Protein AF-A0A2T1LU74-F1 (afdb_monomer)

Mean predicted aligned error: 8.93 Å

Foldseek 3Di:
DDDPPPPPPDDDDDDDDDPVVVVVLVVVCVVVVHDSVVVVVVVVVVVVVVVVVD

Nearest PDB structures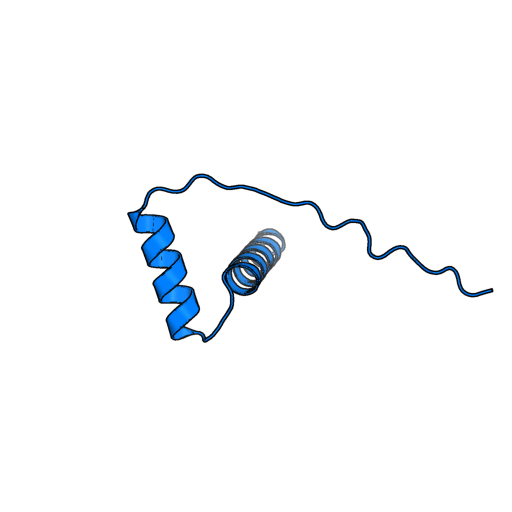 (foldseek):
  7vp2-assembly1_B  TM=6.896E-01  e=7.765E+00  Arabidopsis thaliana
  7odt-assembly1_a  TM=4.549E-01  e=9.132E+00  Homo sapiens

Radius of gyration: 15.57 Å; Cα contacts (8 Å, |Δi|>4): 9; chains: 1; bounding box: 36×36×41 Å

Solvent-accessible surface area (backbone atoms only — not comparable to full-atom values): 3579 Å² total; per-residue (Å²): 130,86,78,81,75,77,87,74,84,74,82,85,83,87,82,92,69,59,68,70,57,50,52,50,51,50,54,53,21,61,78,68,78,41,52,69,70,52,50,52,53,53,52,52,54,51,52,54,55,54,60,73,76,106

Structure (mmCIF, N/CA/C/O backbone):
data_AF-A0A2T1LU74-F1
#
_entry.id   AF-A0A2T1LU74-F1
#
loop_
_atom_site.group_PDB
_atom_site.id
_atom_site.type_symbol
_atom_site.label_atom_id
_atom_site.label_alt_id
_atom_site.label_comp_id
_atom_site.label_asym_id
_atom_site.label_entity_id
_atom_site.label_seq_id
_atom_site.pdbx_PDB_ins_code
_atom_site.Cartn_x
_atom_site.Cartn_y
_atom_site.Cartn_z
_atom_site.occupancy
_atom_site.B_iso_or_equiv
_atom_site.auth_seq_id
_atom_site.auth_comp_id
_atom_site.auth_asym_id
_atom_site.auth_atom_id
_atom_site.pdbx_PDB_model_num
ATOM 1 N N . MET A 1 1 ? 14.032 -23.793 28.451 1.00 51.31 1 MET A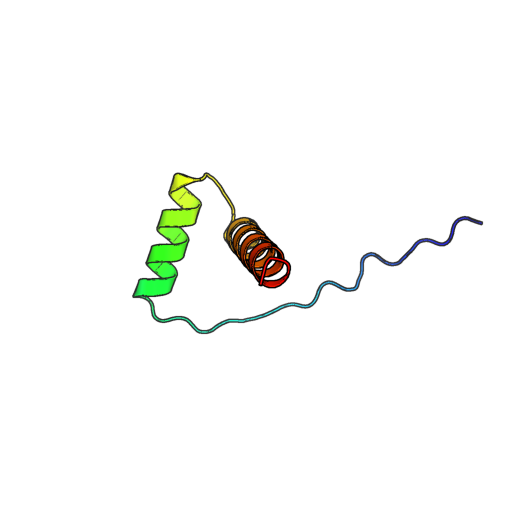 N 1
ATOM 2 C CA . MET A 1 1 ? 14.601 -23.019 27.322 1.00 51.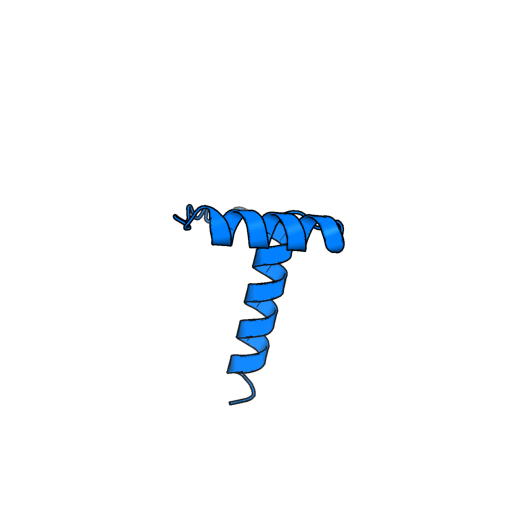31 1 MET A CA 1
ATOM 3 C C . MET A 1 1 ? 13.471 -22.269 26.628 1.00 51.31 1 MET A C 1
ATOM 5 O O . MET A 1 1 ? 12.500 -22.929 26.265 1.00 51.31 1 MET A O 1
ATOM 9 N N . PRO A 1 2 ? 13.519 -20.933 26.480 1.00 58.75 2 PRO A N 1
ATOM 10 C CA . PRO A 1 2 ? 12.462 -20.209 25.784 1.00 58.75 2 PRO A CA 1
ATOM 11 C C . PRO A 1 2 ? 12.544 -20.550 24.293 1.00 58.75 2 PRO A C 1
ATOM 13 O O . PRO A 1 2 ? 13.598 -20.422 23.669 1.00 58.75 2 PRO A O 1
ATOM 16 N N . ARG A 1 3 ? 11.445 -21.053 23.724 1.00 57.34 3 ARG A N 1
ATOM 17 C CA . ARG A 1 3 ? 11.366 -21.384 22.298 1.00 57.34 3 ARG A CA 1
ATOM 18 C C . ARG A 1 3 ? 11.440 -20.075 21.506 1.00 57.34 3 ARG A C 1
ATOM 20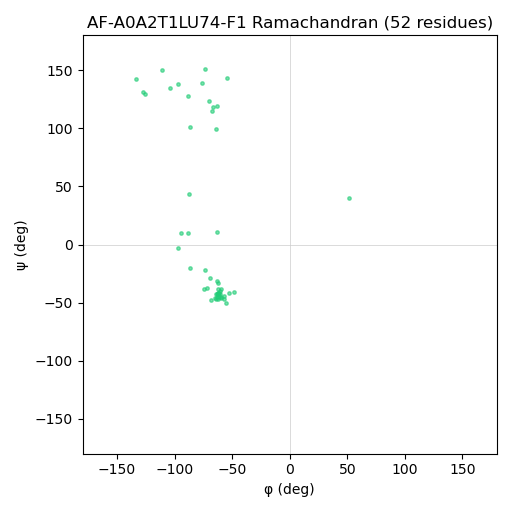 O O . ARG A 1 3 ? 10.540 -19.247 21.612 1.00 57.34 3 ARG A O 1
ATOM 27 N N . LYS A 1 4 ? 12.505 -19.878 20.720 1.00 58.38 4 LYS A N 1
ATOM 28 C CA . LYS A 1 4 ? 12.569 -18.822 19.699 1.00 58.38 4 LYS A CA 1
ATOM 29 C C . LYS A 1 4 ? 11.499 -19.132 18.652 1.00 58.38 4 LYS A C 1
ATOM 31 O O . LYS A 1 4 ? 11.703 -19.996 17.806 1.00 58.38 4 LYS A O 1
ATOM 36 N N . VAL A 1 5 ? 10.347 -18.473 18.740 1.00 62.44 5 VAL A N 1
ATOM 37 C CA . VAL A 1 5 ? 9.325 -18.525 17.690 1.00 62.44 5 VAL A CA 1
ATOM 38 C C . VAL A 1 5 ? 9.951 -17.904 16.437 1.00 62.44 5 VAL A C 1
ATOM 40 O O . VAL A 1 5 ? 10.382 -16.750 16.499 1.00 62.44 5 VAL A O 1
ATOM 43 N N . PRO A 1 6 ? 10.082 -18.632 15.318 1.00 56.09 6 PRO A N 1
ATOM 44 C CA . PRO A 1 6 ? 10.671 -18.060 14.121 1.00 56.09 6 PRO A CA 1
ATOM 45 C C . PRO A 1 6 ? 9.735 -16.970 13.588 1.00 56.09 6 PRO A C 1
ATOM 47 O O . PRO A 1 6 ? 8.613 -17.249 13.175 1.00 56.09 6 PRO A O 1
ATOM 50 N N . LEU A 1 7 ? 10.211 -15.723 13.541 1.00 59.69 7 LEU A N 1
ATOM 51 C CA . LEU A 1 7 ? 9.537 -14.578 12.904 1.00 59.69 7 LEU A CA 1
ATOM 52 C C . LEU A 1 7 ? 9.346 -14.741 11.371 1.00 59.69 7 LEU A C 1
ATOM 54 O O . LEU A 1 7 ? 8.976 -13.793 10.681 1.00 59.69 7 LEU A O 1
ATOM 58 N N . ASN A 1 8 ? 9.590 -15.931 10.815 1.00 54.16 8 ASN A N 1
ATOM 59 C CA . ASN A 1 8 ? 9.859 -16.155 9.394 1.00 54.16 8 ASN A CA 1
ATOM 60 C C . ASN A 1 8 ? 8.627 -16.381 8.501 1.00 54.16 8 ASN A C 1
ATOM 62 O O . ASN A 1 8 ? 8.794 -16.669 7.321 1.00 54.16 8 ASN A O 1
ATOM 66 N N . ASN A 1 9 ? 7.398 -16.180 8.981 1.00 73.19 9 ASN A N 1
ATOM 67 C CA . ASN A 1 9 ? 6.197 -16.290 8.134 1.00 73.19 9 ASN A CA 1
ATOM 68 C C . ASN A 1 9 ? 5.843 -14.976 7.414 1.00 73.19 9 ASN A C 1
ATOM 70 O O . ASN A 1 9 ? 4.681 -14.575 7.346 1.00 73.19 9 ASN A O 1
ATOM 74 N N . ILE A 1 10 ? 6.838 -14.280 6.857 1.00 78.06 10 ILE A N 1
ATOM 75 C CA . ILE A 1 10 ? 6.585 -13.118 5.995 1.00 78.06 10 ILE A CA 1
ATOM 76 C C . ILE A 1 10 ? 6.376 -13.617 4.564 1.00 78.06 10 ILE A C 1
ATOM 78 O O . ILE A 1 10 ? 7.335 -13.893 3.846 1.00 78.06 10 ILE A O 1
ATOM 82 N N . LYS A 1 11 ? 5.115 -13.692 4.131 1.00 82.31 11 LYS A N 1
ATOM 83 C CA . LYS A 1 11 ? 4.769 -13.918 2.721 1.00 82.31 11 LYS A CA 1
ATOM 84 C C . LYS A 1 11 ? 4.965 -12.624 1.922 1.00 82.31 11 LYS A C 1
ATOM 86 O O . LYS A 1 11 ? 4.638 -11.538 2.406 1.00 82.31 11 LYS A O 1
ATOM 91 N N . ARG A 1 12 ? 5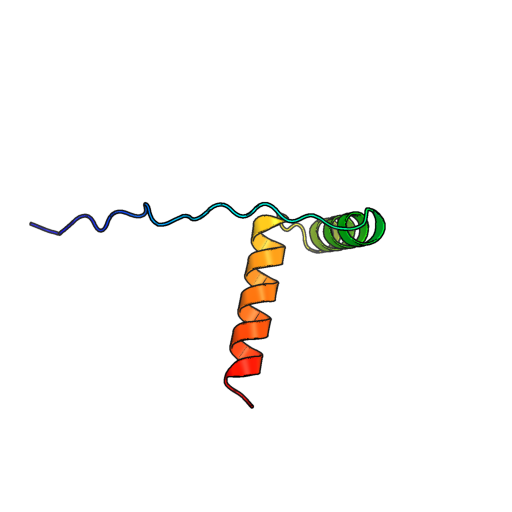.521 -12.736 0.714 1.00 86.81 12 ARG A N 1
ATOM 92 C CA . ARG A 1 12 ? 5.655 -11.626 -0.242 1.00 86.81 12 ARG A CA 1
ATOM 93 C C . ARG A 1 12 ? 4.498 -11.695 -1.235 1.00 86.81 12 ARG A C 1
ATOM 95 O O . ARG A 1 12 ? 4.143 -12.783 -1.670 1.00 86.81 12 ARG A O 1
ATOM 102 N N . LEU A 1 13 ? 3.926 -10.541 -1.556 1.00 86.25 13 LEU A N 1
ATOM 103 C CA . LEU A 1 13 ? 2.837 -10.391 -2.514 1.00 86.25 13 LEU A CA 1
ATOM 104 C C . LEU A 1 13 ? 3.266 -9.359 -3.555 1.00 86.25 13 LEU A C 1
ATOM 106 O O . LEU A 1 13 ? 3.702 -8.268 -3.182 1.00 86.25 13 LEU A O 1
ATOM 110 N N . THR A 1 14 ? 3.126 -9.711 -4.827 1.00 92.19 14 THR A N 1
ATOM 111 C CA . THR A 1 14 ? 3.232 -8.785 -5.958 1.00 92.19 14 THR A CA 1
ATOM 112 C C . THR A 1 14 ? 1.817 -8.518 -6.453 1.00 92.19 14 THR A C 1
ATOM 114 O O . THR A 1 14 ? 1.027 -9.454 -6.548 1.00 92.19 14 THR A O 1
ATOM 117 N N . VAL A 1 15 ? 1.484 -7.257 -6.719 1.00 89.38 15 VAL A N 1
ATOM 118 C CA . VAL A 1 15 ? 0.151 -6.843 -7.174 1.00 89.38 15 VAL A CA 1
ATOM 119 C C . VAL A 1 15 ? 0.321 -6.023 -8.441 1.00 89.38 15 VAL A C 1
ATOM 121 O O . VAL A 1 15 ? 1.143 -5.107 -8.470 1.00 89.38 15 VAL A O 1
ATOM 124 N N . GLU A 1 16 ? -0.452 -6.354 -9.466 1.00 93.94 16 GLU A N 1
ATOM 125 C CA . GLU A 1 16 ? -0.563 -5.549 -10.677 1.00 93.94 16 GLU A CA 1
ATOM 126 C C . GLU A 1 16 ? -1.668 -4.516 -10.475 1.00 93.94 16 GLU A C 1
ATOM 128 O O . GLU A 1 16 ? -2.775 -4.852 -10.059 1.00 93.94 16 GLU A O 1
ATOM 133 N N . LEU A 1 17 ? -1.348 -3.248 -10.725 1.00 91.75 17 LEU A N 1
ATOM 134 C CA . LEU A 1 17 ? -2.272 -2.131 -10.569 1.00 91.75 17 LEU A CA 1
ATOM 135 C C . LEU A 1 17 ? -2.194 -1.239 -11.809 1.00 91.75 17 LEU A C 1
ATOM 137 O O . LEU A 1 17 ? -1.092 -1.006 -12.319 1.00 91.75 17 LEU A O 1
ATOM 141 N N . PRO A 1 18 ? -3.322 -0.676 -12.272 1.00 97.06 18 PRO A N 1
ATOM 142 C CA . PRO A 1 18 ? -3.306 0.418 -13.227 1.00 97.06 18 PRO A CA 1
ATOM 143 C C . PRO A 1 18 ? -2.455 1.582 -12.710 1.00 97.06 18 PRO A C 1
ATOM 145 O O . PRO A 1 18 ? -2.496 1.919 -11.524 1.00 97.06 18 PRO A O 1
ATOM 148 N N . LEU A 1 19 ? -1.738 2.260 -13.611 1.00 95.06 19 LEU A N 1
ATOM 149 C CA . LEU A 1 19 ? -0.835 3.360 -13.247 1.00 95.06 19 LEU A CA 1
ATOM 15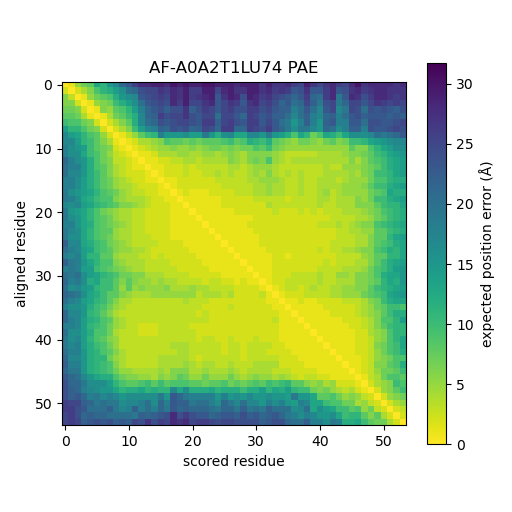0 C C . LEU A 1 19 ? -1.530 4.434 -12.392 1.00 95.06 19 LEU A C 1
ATOM 152 O O . LEU A 1 19 ? -0.980 4.880 -11.391 1.00 95.06 19 LEU A O 1
ATOM 156 N N . LYS A 1 20 ? -2.776 4.784 -12.734 1.00 96.25 20 LYS A N 1
ATOM 157 C CA . LYS A 1 20 ? -3.574 5.773 -11.990 1.00 96.25 20 LYS A CA 1
ATOM 158 C C . LYS A 1 20 ? -3.811 5.376 -10.529 1.00 96.25 20 LYS A C 1
ATOM 160 O O . LYS A 1 20 ? -3.796 6.235 -9.652 1.00 96.25 20 LYS A O 1
ATOM 165 N N . GLU A 1 21 ? -4.030 4.092 -10.259 1.00 93.88 21 GLU A N 1
ATOM 166 C CA . GLU A 1 21 ? -4.242 3.586 -8.899 1.00 93.88 21 GLU A CA 1
ATOM 167 C C . GLU A 1 21 ? -2.933 3.552 -8.112 1.00 93.88 21 GLU A C 1
ATOM 169 O O . GLU A 1 21 ? -2.901 3.911 -6.934 1.00 93.88 21 GLU A O 1
ATOM 174 N N . TYR A 1 22 ? -1.836 3.189 -8.779 1.00 94.31 22 TYR A N 1
ATOM 175 C CA . TYR A 1 22 ? -0.509 3.248 -8.180 1.00 94.31 22 TYR A CA 1
ATOM 176 C C . TYR A 1 22 ? -0.129 4.686 -7.794 1.00 94.31 22 TYR A C 1
ATOM 178 O O . TYR A 1 22 ? 0.290 4.929 -6.663 1.00 94.31 22 TYR A O 1
ATOM 186 N N . GLU A 1 23 ? -0.360 5.661 -8.676 1.00 95.62 23 GLU A N 1
ATOM 187 C CA . GLU A 1 23 ? -0.149 7.081 -8.371 1.00 95.62 23 GLU A CA 1
ATOM 188 C C . GLU A 1 23 ? -1.021 7.560 -7.204 1.00 95.62 23 GLU A C 1
ATOM 190 O O . GLU A 1 23 ? -0.562 8.321 -6.349 1.00 95.62 23 GLU A O 1
ATOM 195 N N . ALA A 1 24 ? -2.279 7.114 -7.136 1.00 94.50 24 ALA A N 1
ATOM 196 C CA . ALA A 1 24 ? -3.161 7.435 -6.018 1.00 94.50 24 ALA A CA 1
ATOM 197 C C . ALA A 1 24 ? -2.607 6.886 -4.691 1.00 94.50 24 ALA A C 1
ATOM 199 O O . ALA A 1 24 ? -2.601 7.602 -3.684 1.00 94.50 24 ALA A O 1
ATOM 200 N N . LEU A 1 25 ? -2.074 5.658 -4.695 1.00 92.75 25 LEU A N 1
ATOM 201 C CA . LEU A 1 25 ? -1.391 5.075 -3.540 1.00 92.75 25 LEU A CA 1
ATOM 202 C C . LEU A 1 25 ? -0.150 5.890 -3.149 1.00 92.75 25 LEU A C 1
ATOM 204 O O . LEU A 1 25 ? 0.078 6.119 -1.961 1.00 92.75 25 LEU A O 1
ATOM 208 N N . GLU A 1 26 ? 0.644 6.354 -4.115 1.00 94.12 26 GLU A N 1
ATOM 209 C CA . GLU A 1 26 ? 1.820 7.188 -3.842 1.00 94.12 26 GLU A CA 1
ATOM 210 C C . GLU A 1 26 ? 1.455 8.527 -3.209 1.00 94.12 26 GLU A C 1
ATOM 212 O O . GLU A 1 26 ? 2.049 8.899 -2.195 1.00 94.12 26 GLU A O 1
ATOM 217 N N . ARG A 1 27 ? 0.434 9.212 -3.733 1.00 95.62 27 ARG A N 1
ATOM 218 C CA . ARG A 1 27 ? -0.066 10.465 -3.148 1.00 95.62 27 ARG A CA 1
ATOM 219 C C . ARG A 1 27 ? -0.573 10.255 -1.723 1.00 95.62 27 ARG A C 1
ATOM 221 O O . ARG A 1 27 ? -0.256 11.053 -0.843 1.00 95.62 27 ARG A O 1
ATOM 228 N N . TYR A 1 28 ? -1.304 9.166 -1.477 1.00 93.25 28 TYR A N 1
ATOM 229 C CA . TYR A 1 28 ? -1.772 8.805 -0.137 1.00 93.25 28 TYR A CA 1
ATOM 230 C C . TYR A 1 28 ? -0.610 8.596 0.843 1.00 93.25 28 TYR A C 1
ATOM 232 O O . TYR A 1 28 ? -0.624 9.125 1.956 1.00 93.25 28 TYR A O 1
ATOM 240 N N . CYS A 1 29 ? 0.415 7.851 0.418 1.00 94.56 29 CYS A N 1
ATOM 241 C CA . CYS A 1 29 ? 1.616 7.602 1.214 1.00 94.56 29 CYS A CA 1
ATOM 242 C C . CYS A 1 29 ? 2.366 8.905 1.525 1.00 94.56 29 CYS A C 1
ATOM 244 O O . CYS A 1 29 ? 2.779 9.115 2.666 1.00 94.56 29 CYS A O 1
ATOM 246 N N . LEU A 1 30 ? 2.488 9.798 0.536 1.00 94.75 30 LEU A N 1
ATOM 247 C CA . LEU A 1 30 ? 3.157 11.089 0.684 1.00 94.75 30 LEU A CA 1
ATOM 248 C C . LEU A 1 30 ? 2.452 11.983 1.714 1.00 94.75 30 LEU A C 1
ATOM 250 O O . LEU A 1 30 ? 3.100 12.523 2.605 1.00 94.75 30 LEU A O 1
ATOM 254 N N . GLN A 1 31 ? 1.122 12.094 1.633 1.00 93.31 31 GLN A N 1
ATOM 255 C CA . GLN A 1 31 ? 0.327 12.922 2.550 1.00 93.31 31 GLN A CA 1
ATOM 256 C C . GLN A 1 31 ? 0.426 12.466 4.008 1.00 93.31 31 GLN A C 1
ATOM 258 O O . GLN A 1 31 ? 0.364 13.288 4.919 1.00 93.31 31 GLN A O 1
ATOM 263 N N . ARG A 1 32 ? 0.560 11.157 4.236 1.00 90.88 32 ARG A N 1
ATOM 264 C CA . ARG A 1 32 ? 0.602 10.564 5.580 1.00 90.88 32 ARG A CA 1
ATOM 265 C C . ARG A 1 32 ? 2.011 10.300 6.099 1.00 90.88 32 ARG A C 1
ATOM 267 O O . ARG A 1 32 ? 2.142 9.859 7.234 1.00 90.88 32 ARG A O 1
ATOM 274 N N . GLN A 1 33 ? 3.038 10.569 5.288 1.00 92.62 33 GLN A N 1
ATOM 275 C CA . GLN A 1 33 ? 4.429 10.202 5.571 1.00 92.62 33 GLN A CA 1
ATOM 276 C C . GLN A 1 33 ? 4.571 8.709 5.924 1.00 92.62 33 GLN A C 1
ATOM 278 O O . GLN A 1 33 ? 5.320 8.322 6.819 1.00 92.62 33 GLN A O 1
ATOM 283 N N . GLU A 1 34 ? 3.831 7.854 5.215 1.00 92.56 34 GLU A N 1
ATOM 284 C CA . GLU A 1 34 ? 3.836 6.406 5.421 1.00 92.56 34 GLU A CA 1
ATOM 285 C C . GLU A 1 34 ? 4.494 5.690 4.242 1.00 92.56 34 GLU A C 1
ATOM 287 O O . GLU A 1 34 ? 4.412 6.107 3.088 1.00 92.56 34 GLU A O 1
ATOM 292 N N . THR A 1 35 ? 5.116 4.542 4.509 1.00 92.75 35 THR A N 1
ATOM 293 C CA . THR A 1 35 ? 5.553 3.653 3.426 1.00 92.75 35 THR A CA 1
ATOM 294 C C . THR A 1 35 ? 4.353 2.946 2.795 1.00 92.75 35 THR A C 1
ATOM 296 O O . THR A 1 35 ? 3.395 2.599 3.487 1.00 92.75 35 THR A O 1
ATOM 299 N N . LYS A 1 36 ? 4.442 2.597 1.503 1.00 91.31 36 LYS A N 1
ATOM 300 C CA . LYS A 1 36 ? 3.426 1.784 0.799 1.00 91.31 36 LYS A CA 1
ATOM 301 C C . LYS A 1 36 ? 3.030 0.529 1.587 1.00 91.31 36 LYS A C 1
ATOM 303 O O . LYS A 1 36 ? 1.856 0.195 1.705 1.00 91.31 36 LYS A O 1
ATOM 308 N N . ARG A 1 37 ? 4.013 -0.136 2.207 1.00 90.75 37 ARG A N 1
ATOM 309 C CA . ARG A 1 37 ? 3.802 -1.316 3.061 1.00 90.75 37 ARG A CA 1
ATOM 310 C C . ARG A 1 37 ? 2.966 -1.006 4.306 1.00 90.75 37 ARG A C 1
ATOM 312 O O . ARG A 1 37 ? 2.130 -1.826 4.684 1.00 90.75 37 ARG A O 1
ATOM 319 N N . GLN A 1 38 ? 3.216 0.123 4.969 1.00 90.75 38 GLN A N 1
ATOM 320 C CA . GLN A 1 38 ? 2.425 0.561 6.123 1.00 90.75 38 GLN A CA 1
ATOM 321 C C . GLN A 1 38 ? 1.014 0.950 5.695 1.00 90.75 38 GLN A C 1
ATOM 323 O O . GLN A 1 38 ? 0.069 0.433 6.282 1.00 90.75 38 GLN A O 1
ATOM 328 N N . ALA A 1 39 ? 0.873 1.747 4.634 1.00 91.88 39 ALA A N 1
ATOM 329 C CA . ALA A 1 39 ? -0.422 2.155 4.100 1.00 91.88 39 ALA A CA 1
ATOM 330 C C . ALA A 1 39 ? -1.305 0.939 3.772 1.00 91.88 39 ALA A C 1
ATOM 332 O O . ALA A 1 39 ? -2.420 0.829 4.280 1.00 91.88 39 ALA A O 1
ATOM 333 N N . ILE A 1 40 ? -0.774 -0.040 3.027 1.00 91.19 40 ILE A N 1
ATOM 334 C CA . ILE A 1 40 ? -1.489 -1.283 2.693 1.00 91.19 40 ILE A CA 1
ATOM 335 C C . ILE A 1 40 ? -1.884 -2.053 3.961 1.00 91.19 40 ILE A C 1
ATOM 337 O O . ILE A 1 40 ? -3.029 -2.474 4.093 1.00 91.19 40 ILE A O 1
ATOM 341 N N . ARG A 1 41 ? -0.981 -2.206 4.940 1.00 90.06 41 ARG A N 1
ATOM 342 C CA . ARG A 1 41 ? -1.306 -2.880 6.213 1.00 90.06 41 ARG A CA 1
ATOM 343 C C . ARG A 1 41 ? -2.399 -2.161 6.996 1.00 90.06 41 ARG A C 1
ATOM 345 O O . ARG A 1 41 ? -3.261 -2.819 7.572 1.00 90.06 41 ARG A O 1
ATOM 352 N N . THR A 1 42 ? -2.353 -0.835 7.043 1.00 89.81 42 THR A N 1
ATOM 353 C CA . THR A 1 42 ? -3.360 -0.014 7.716 1.00 89.81 42 THR A CA 1
ATOM 354 C C . THR A 1 42 ? -4.719 -0.172 7.045 1.00 89.81 42 THR A C 1
ATOM 356 O O . THR A 1 42 ? -5.721 -0.330 7.739 1.00 89.81 42 THR A O 1
ATOM 359 N N . LEU A 1 43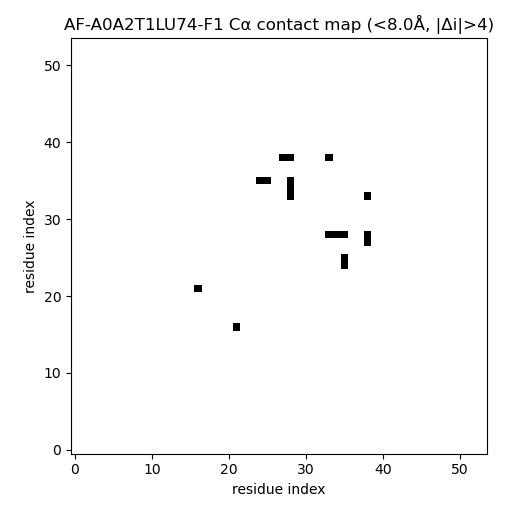 ? -4.760 -0.186 5.712 1.00 89.25 43 LEU A N 1
ATOM 360 C CA . LEU A 1 43 ? -5.986 -0.413 4.948 1.00 89.25 43 LEU A CA 1
ATOM 361 C C . LEU A 1 43 ? -6.542 -1.826 5.165 1.00 89.25 43 LEU A C 1
ATOM 363 O O . LEU A 1 43 ? -7.720 -1.955 5.482 1.00 89.25 43 LEU A O 1
ATOM 367 N N . ILE A 1 44 ? -5.698 -2.862 5.116 1.00 89.56 44 ILE A N 1
ATOM 368 C CA . ILE A 1 44 ? -6.104 -4.248 5.409 1.00 89.56 44 ILE A CA 1
ATOM 369 C C . ILE A 1 44 ? -6.708 -4.353 6.815 1.00 89.56 44 ILE A C 1
ATOM 371 O O . ILE A 1 44 ? -7.788 -4.905 6.980 1.00 89.56 44 ILE A O 1
ATOM 375 N N . ARG A 1 45 ? -6.064 -3.765 7.831 1.00 89.31 45 ARG A N 1
ATOM 376 C CA . ARG A 1 45 ? -6.585 -3.766 9.211 1.00 89.31 45 ARG A CA 1
ATOM 377 C C . ARG A 1 45 ? -7.917 -3.031 9.356 1.00 89.31 45 ARG A C 1
ATOM 379 O O . ARG A 1 45 ? -8.701 -3.369 10.233 1.00 89.31 45 ARG A O 1
ATOM 386 N N . LYS A 1 46 ? -8.163 -1.996 8.548 1.00 88.12 46 LYS A N 1
ATOM 387 C CA . LYS A 1 46 ? -9.454 -1.294 8.536 1.00 88.12 46 LYS A CA 1
ATOM 388 C C . LYS A 1 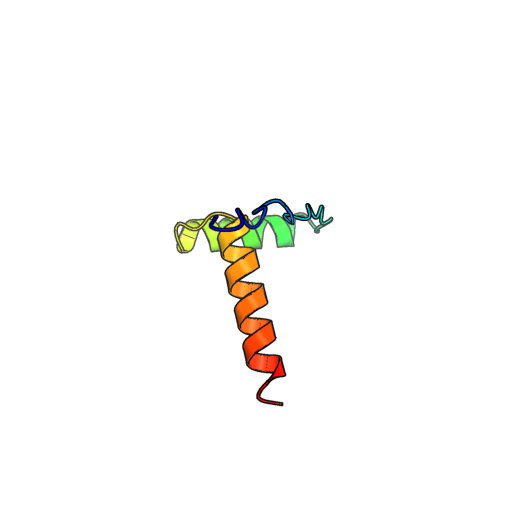46 ? -10.553 -2.137 7.900 1.00 88.12 46 LYS A C 1
ATOM 390 O O . LYS A 1 46 ? -11.680 -2.066 8.372 1.00 88.12 46 LYS A O 1
ATOM 395 N N . LEU A 1 47 ? -10.230 -2.899 6.854 1.00 85.88 47 LEU A N 1
ATOM 396 C CA . LEU A 1 47 ? -11.166 -3.846 6.249 1.00 85.88 47 LEU A CA 1
ATOM 397 C C . LEU A 1 47 ? -11.526 -4.954 7.241 1.00 85.88 47 LEU A C 1
ATOM 399 O O . LEU A 1 47 ? -12.702 -5.195 7.456 1.00 85.88 47 LEU A O 1
ATOM 403 N N . ASP A 1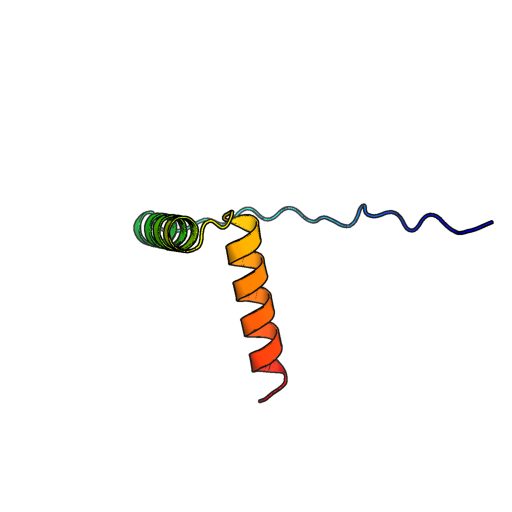 48 ? -10.533 -5.532 7.917 1.00 81.25 48 ASP A N 1
ATOM 404 C CA . ASP A 1 48 ? -10.733 -6.582 8.926 1.00 81.25 48 ASP A CA 1
ATOM 405 C C . ASP A 1 48 ? -11.671 -6.137 10.061 1.00 81.25 48 ASP A C 1
ATOM 407 O O . ASP A 1 48 ? -12.622 -6.833 10.396 1.00 81.25 48 ASP A O 1
ATOM 411 N N . LYS A 1 49 ? -11.485 -4.914 10.578 1.00 73.56 49 LYS A N 1
ATOM 412 C CA . LYS A 1 49 ? -12.398 -4.339 11.580 1.00 73.56 49 LYS A CA 1
ATOM 413 C C . LYS A 1 49 ? -13.822 -4.157 11.063 1.00 73.56 49 LYS A C 1
ATOM 415 O O . LYS A 1 49 ? -14.753 -4.380 11.814 1.00 73.56 49 LYS A O 1
ATOM 420 N N . LYS A 1 50 ? -13.994 -3.763 9.800 1.00 59.78 50 LYS A N 1
ATOM 421 C CA . LYS A 1 50 ? -15.328 -3.616 9.204 1.00 59.78 50 LYS A CA 1
ATOM 422 C C . LYS A 1 50 ? -16.035 -4.954 8.993 1.00 59.78 50 LYS A C 1
ATOM 424 O O . LYS A 1 50 ? -17.250 -4.977 9.044 1.00 59.78 50 LYS A O 1
ATOM 429 N N . VAL A 1 51 ? -15.290 -6.037 8.774 1.00 55.97 51 VAL A N 1
ATOM 430 C CA . VAL A 1 51 ? -15.847 -7.388 8.580 1.00 55.97 51 VAL A CA 1
ATOM 431 C C . VAL A 1 51 ? -16.368 -7.996 9.890 1.00 55.97 51 VAL A C 1
ATOM 433 O O . VAL A 1 51 ? -17.186 -8.902 9.846 1.00 55.97 51 VAL A O 1
ATOM 436 N N . ILE A 1 52 ? -15.909 -7.524 11.053 1.00 56.31 52 ILE A N 1
ATOM 437 C CA . ILE A 1 52 ? -16.344 -8.040 12.366 1.00 56.31 52 ILE A CA 1
ATOM 438 C C . ILE A 1 52 ? -17.615 -7.329 12.874 1.00 56.31 52 ILE A C 1
ATOM 440 O O . ILE A 1 52 ? -18.312 -7.866 13.729 1.00 56.31 52 ILE A O 1
ATOM 444 N N . ASP A 1 53 ? -17.919 -6.141 12.348 1.00 50.94 53 ASP A N 1
ATOM 445 C CA . ASP A 1 53 ? -19.094 -5.336 12.713 1.00 50.94 53 ASP A CA 1
ATOM 446 C C . ASP A 1 53 ? -20.307 -5.560 11.772 1.00 50.94 53 ASP A C 1
ATOM 448 O O . ASP A 1 53 ? -21.281 -4.809 11.856 1.00 50.94 53 ASP A O 1
ATOM 452 N N . GLU A 1 54 ? -20.266 -6.570 10.889 1.00 47.22 54 GLU A N 1
ATOM 453 C CA . GLU A 1 54 ? -21.351 -6.941 9.954 1.00 47.22 54 GLU A CA 1
ATOM 454 C C . GLU A 1 54 ? -21.867 -8.372 10.187 1.00 47.22 54 GLU A C 1
ATOM 456 O O . GLU A 1 54 ? -21.035 -9.283 10.411 1.00 47.22 54 GLU A O 1
#

Sequence (54 aa):
MPRKVPLNNIKRLTVELPLKEYEALERYCLQRQETKRQAIRTLIRKLDKKVIDE

Secondary structure (DSSP, 8-state):
------------------HHHHHHHHHHHHHHT--HHHHHHHHHHHHHHHHH--

Organism: NCBI:txid2107694

pLDDT: mean 82.01, std 15.53, range [47.22, 97.06]

InterPro domains:
  IPR010985 Ribbon-helix-helix [SSF47598] (5-47)